Protein AF-A0A9J6EQK6-F1 (afdb_monomer)

pLDDT: mean 78.32, std 16.51, range [35.09, 94.19]

Secondary structure (DSSP, 8-state):
-------------GGGGGEEEETTEEEETTS-HHHHHHHTT----TT------STTSSHHHHHHHHHHHHTTT-SPPP-SHHHHGGGS--HHHH-STT-

Mean predicted aligned error: 10.25 Å

InterPro domains:
  IPR000863 Sulfotransferase domain [PF00685] (47-92)
  IPR027417 P-loop containing nucleoside triphosphate hydrolase [G3DSA:3.40.50.300] (9-99)
  IPR027417 P-loop containing nucleoside triphosphate hydrolase [SSF52540] (19-78)

Structure (mmCIF, N/CA/C/O backbone):
data_AF-A0A9J6EQK6-F1
#
_entry.id   AF-A0A9J6EQK6-F1
#
loop_
_atom_site.group_PDB
_atom_site.id
_atom_site.type_symbol
_atom_site.label_atom_id
_atom_site.label_alt_id
_atom_site.label_comp_id
_atom_site.label_asym_id
_atom_site.label_entity_id
_atom_site.label_seq_id
_atom_site.pdbx_PDB_ins_code
_atom_site.Cartn_x
_atom_site.Cartn_y
_atom_site.Cartn_z
_atom_site.occupancy
_atom_site.B_iso_or_equiv
_atom_site.auth_seq_id
_atom_site.auth_comp_id
_atom_site.auth_asym_id
_atom_site.auth_atom_id
_atom_site.pdbx_PDB_model_num
ATOM 1 N N . MET A 1 1 ? -7.604 -18.854 -40.568 1.00 35.84 1 MET A N 1
ATOM 2 C CA . MET A 1 1 ? -6.621 -18.940 -39.472 1.00 35.84 1 MET A CA 1
ATOM 3 C C . MET A 1 1 ? -5.718 -17.726 -39.582 1.00 35.84 1 MET A C 1
ATOM 5 O O . MET A 1 1 ? -5.014 -17.629 -40.574 1.00 35.84 1 MET A O 1
ATOM 9 N N . ALA A 1 2 ? -5.837 -16.766 -38.665 1.00 35.09 2 ALA A N 1
ATOM 10 C CA . ALA A 1 2 ? -4.974 -15.590 -38.618 1.00 35.09 2 ALA A CA 1
ATOM 11 C C . ALA A 1 2 ? -3.850 -15.862 -37.613 1.00 35.09 2 ALA A C 1
ATOM 13 O O . ALA A 1 2 ? -4.128 -16.210 -36.465 1.00 35.09 2 ALA A O 1
ATOM 14 N N . ASP A 1 3 ? -2.610 -15.744 -38.076 1.00 35.28 3 ASP A N 1
ATOM 15 C CA . ASP A 1 3 ? -1.401 -15.868 -37.272 1.00 35.28 3 ASP A CA 1
ATOM 16 C C . ASP A 1 3 ? -1.364 -14.780 -36.193 1.00 35.28 3 ASP A C 1
ATOM 18 O O . ASP A 1 3 ? -1.293 -13.583 -36.485 1.00 35.28 3 ASP A O 1
ATOM 22 N N . ILE A 1 4 ? -1.399 -15.203 -34.930 1.00 42.91 4 ILE A N 1
ATOM 23 C CA . ILE A 1 4 ? -1.108 -14.344 -33.784 1.00 42.91 4 ILE A CA 1
ATOM 24 C C . ILE A 1 4 ? 0.403 -14.130 -33.796 1.00 42.91 4 ILE A C 1
ATOM 26 O O . ILE A 1 4 ? 1.183 -14.943 -33.301 1.00 42.91 4 ILE A O 1
ATOM 30 N N . LYS A 1 5 ? 0.823 -13.045 -34.445 1.00 39.59 5 LYS A N 1
ATOM 31 C CA . LYS A 1 5 ? 2.196 -12.559 -34.391 1.00 39.59 5 LYS A CA 1
ATOM 32 C C . LYS A 1 5 ? 2.500 -12.224 -32.932 1.00 39.59 5 LYS A C 1
ATOM 34 O O . LYS A 1 5 ? 1.885 -11.319 -32.377 1.00 39.59 5 LYS A O 1
ATOM 39 N N . ALA A 1 6 ? 3.410 -12.995 -32.340 1.00 46.66 6 ALA A N 1
ATOM 40 C CA . ALA A 1 6 ? 3.965 -12.765 -31.015 1.00 46.66 6 ALA A CA 1
ATOM 41 C C . ALA A 1 6 ? 4.271 -11.273 -30.831 1.00 46.66 6 ALA A C 1
ATOM 43 O O . ALA A 1 6 ? 4.991 -10.682 -31.646 1.00 46.66 6 ALA A O 1
ATOM 44 N N . GLU A 1 7 ? 3.673 -10.668 -29.804 1.00 44.34 7 GLU A N 1
ATOM 45 C CA . GLU A 1 7 ? 3.953 -9.287 -29.444 1.00 44.34 7 GLU A CA 1
ATOM 46 C C . GLU A 1 7 ? 5.455 -9.115 -29.213 1.00 44.34 7 GLU A C 1
ATOM 48 O O . GLU A 1 7 ? 6.137 -9.924 -28.583 1.00 44.34 7 GLU A O 1
ATOM 53 N N . SER A 1 8 ? 5.954 -8.064 -29.849 1.00 51.06 8 SER A N 1
ATOM 54 C CA . SER A 1 8 ? 7.342 -7.644 -29.947 1.00 51.06 8 SER A CA 1
ATOM 55 C C . SER A 1 8 ? 8.039 -7.539 -28.593 1.00 51.06 8 SER A C 1
ATOM 57 O O . SER A 1 8 ? 7.445 -7.069 -27.625 1.00 51.06 8 SER A O 1
ATOM 59 N N . SER A 1 9 ? 9.332 -7.889 -28.576 1.00 53.16 9 SER A N 1
ATOM 60 C CA . SER A 1 9 ? 10.255 -7.682 -27.454 1.00 53.16 9 SER A CA 1
ATOM 61 C C . SER A 1 9 ? 10.073 -6.311 -26.787 1.00 53.16 9 SER A C 1
ATOM 63 O O . SER A 1 9 ? 9.907 -5.313 -27.497 1.00 53.16 9 SER A O 1
ATOM 65 N N . PRO A 1 10 ? 10.133 -6.237 -25.444 1.00 59.72 10 PRO A N 1
ATOM 66 C CA . PRO A 1 10 ? 9.866 -4.997 -24.735 1.00 59.72 10 PRO A CA 1
ATOM 67 C C . PRO A 1 10 ? 10.907 -3.919 -25.087 1.00 59.72 10 PRO A C 1
ATOM 69 O O . PRO A 1 10 ? 12.081 -4.233 -25.320 1.00 59.72 10 PRO A O 1
ATOM 72 N N . PRO A 1 11 ? 10.490 -2.641 -25.144 1.00 44.84 11 PRO A N 1
ATOM 73 C CA . PRO A 1 11 ? 11.344 -1.539 -25.563 1.00 44.84 11 PRO A CA 1
ATOM 74 C C . PRO A 1 11 ? 12.531 -1.371 -24.609 1.00 44.84 11 PRO A C 1
ATOM 76 O O . PRO A 1 11 ? 12.365 -1.164 -23.406 1.00 44.84 11 PRO A O 1
ATOM 79 N N . THR A 1 12 ? 13.741 -1.419 -25.167 1.00 51.59 12 THR A N 1
ATOM 80 C CA . THR A 1 12 ? 15.010 -1.206 -24.458 1.00 51.59 12 THR A CA 1
ATOM 81 C C . THR A 1 12 ? 15.203 0.291 -24.186 1.00 51.59 12 THR A C 1
ATOM 83 O O . THR A 1 12 ? 15.944 0.991 -24.866 1.00 51.59 12 THR A O 1
ATOM 86 N N . SER A 1 13 ? 14.446 0.814 -23.226 1.00 51.41 13 SER A N 1
ATOM 87 C CA . SER A 1 13 ? 14.646 2.135 -22.625 1.00 51.41 13 SER A CA 1
ATOM 88 C C . SER A 1 13 ? 15.544 1.969 -21.401 1.00 51.41 13 SER A C 1
ATOM 90 O O . SER A 1 13 ? 15.329 1.038 -20.634 1.00 51.41 13 SER A O 1
ATOM 92 N N . ASP A 1 14 ? 16.495 2.873 -21.151 1.00 58.06 14 ASP A N 1
ATOM 93 C CA . ASP A 1 14 ? 17.360 2.856 -19.950 1.00 58.06 14 ASP A CA 1
ATOM 94 C C . ASP A 1 14 ? 16.577 2.820 -18.614 1.00 58.06 14 ASP A C 1
ATOM 96 O O . ASP A 1 14 ? 17.130 2.478 -17.568 1.00 58.06 14 ASP A O 1
ATOM 100 N N . LYS A 1 15 ? 15.263 3.110 -18.625 1.00 49.75 15 LYS A N 1
ATOM 101 C CA . LYS A 1 15 ? 14.365 2.921 -17.468 1.00 49.75 15 LYS A CA 1
ATOM 102 C C . LYS A 1 15 ? 13.993 1.461 -17.187 1.00 49.75 15 LYS A C 1
ATOM 104 O O . LYS A 1 15 ? 13.580 1.163 -16.070 1.00 49.75 15 LYS A O 1
ATOM 109 N N . ALA A 1 16 ? 14.175 0.562 -18.153 1.00 56.72 16 ALA A N 1
ATOM 110 C CA . ALA A 1 16 ? 14.016 -0.881 -17.981 1.00 56.72 16 ALA A CA 1
ATOM 111 C C . ALA A 1 16 ? 15.038 -1.465 -16.994 1.00 56.72 16 ALA A C 1
ATOM 113 O O . ALA A 1 16 ? 14.865 -2.580 -16.530 1.00 56.72 16 ALA A O 1
ATOM 114 N N . LYS A 1 17 ? 16.080 -0.709 -16.616 1.00 65.81 17 LYS A 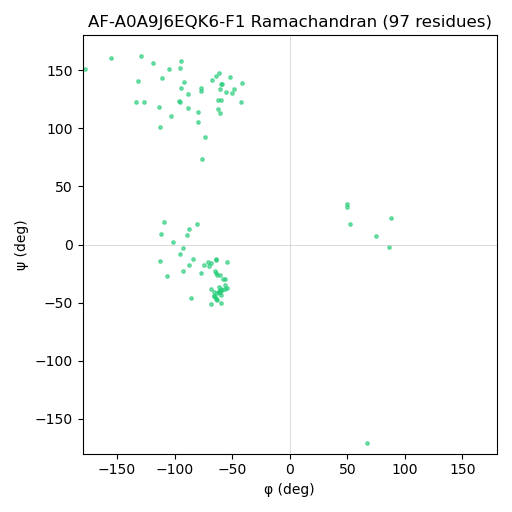N 1
ATOM 115 C CA . LYS A 1 17 ? 17.038 -1.144 -15.595 1.00 65.81 17 LYS A CA 1
ATOM 116 C C . LYS A 1 17 ? 16.414 -1.309 -14.202 1.00 65.81 17 LYS A C 1
ATOM 118 O O . LYS A 1 17 ? 16.957 -2.047 -13.395 1.00 65.81 17 LYS A O 1
ATOM 123 N N . TYR A 1 18 ? 15.316 -0.611 -13.913 1.00 80.75 18 TYR A N 1
ATOM 124 C CA . TYR A 1 18 ? 14.684 -0.605 -12.587 1.00 80.75 18 TYR A CA 1
ATOM 125 C C . TYR A 1 18 ? 13.319 -1.288 -12.569 1.00 80.75 18 TYR A C 1
ATOM 127 O O . TYR A 1 18 ? 12.598 -1.164 -11.579 1.00 80.75 18 TYR A O 1
ATOM 135 N N . LEU A 1 19 ? 12.941 -1.950 -13.664 1.00 89.62 19 LEU A N 1
ATOM 136 C CA . LEU A 1 19 ? 11.676 -2.656 -13.788 1.00 89.62 19 LEU A CA 1
ATOM 137 C C . LEU A 1 19 ? 11.933 -4.055 -14.349 1.00 89.62 19 LEU A C 1
ATOM 139 O O . LEU A 1 19 ? 12.713 -4.202 -15.286 1.00 89.62 19 LEU A O 1
ATOM 143 N N . HIS A 1 20 ? 11.228 -5.057 -13.843 1.00 89.75 20 HIS A N 1
ATOM 144 C CA . HIS A 1 20 ? 11.235 -6.402 -14.410 1.00 89.75 20 HIS A CA 1
ATOM 145 C C . HIS A 1 20 ? 9.806 -6.897 -14.641 1.00 89.75 20 HIS A C 1
ATOM 147 O O . HIS A 1 20 ? 8.835 -6.333 -14.133 1.00 89.75 20 HIS A O 1
ATOM 153 N N . HIS A 1 21 ? 9.675 -7.930 -15.470 1.00 92.62 21 HIS A N 1
ATOM 154 C CA . HIS A 1 21 ? 8.397 -8.587 -15.708 1.00 92.62 21 HIS A CA 1
ATOM 155 C C . HIS A 1 21 ? 8.184 -9.693 -14.679 1.00 92.62 21 HIS A C 1
ATOM 157 O O . HIS A 1 21 ? 9.029 -10.571 -14.537 1.00 92.62 21 HIS A O 1
ATOM 163 N N . PHE A 1 22 ? 7.026 -9.684 -14.033 1.00 91.62 22 PHE A N 1
ATOM 164 C CA . PHE A 1 22 ? 6.589 -10.715 -13.102 1.00 91.62 22 PHE A CA 1
ATOM 165 C C . PHE A 1 22 ? 5.146 -11.092 -13.442 1.00 91.62 22 PHE A C 1
ATOM 167 O O . PHE A 1 22 ? 4.300 -10.210 -13.489 1.00 91.62 22 PHE A O 1
ATOM 174 N N . GLU A 1 23 ? 4.852 -12.365 -13.734 1.00 90.81 23 GLU A N 1
ATOM 175 C CA . GLU A 1 23 ? 3.476 -12.851 -14.011 1.00 90.81 23 GLU A CA 1
ATOM 176 C C . GLU A 1 23 ? 2.696 -11.996 -15.049 1.00 90.81 23 GLU A C 1
ATOM 178 O O . GLU A 1 23 ? 1.483 -11.826 -14.969 1.00 90.81 23 GLU A O 1
ATOM 183 N N . GLY A 1 24 ? 3.394 -11.413 -16.032 1.00 91.25 24 GLY A N 1
ATOM 184 C CA . GLY A 1 24 ? 2.793 -10.559 -17.067 1.00 91.25 24 GLY A CA 1
ATOM 185 C C . GLY A 1 24 ? 2.629 -9.075 -16.704 1.00 91.25 24 GLY A C 1
ATOM 186 O O . GLY A 1 24 ? 2.240 -8.294 -17.571 1.00 91.25 24 GLY A O 1
ATOM 187 N N . ILE A 1 25 ? 2.983 -8.650 -15.486 1.00 90.25 25 ILE A N 1
ATOM 188 C CA . ILE A 1 25 ? 3.005 -7.238 -15.068 1.00 90.25 25 ILE A CA 1
ATOM 189 C C . ILE A 1 25 ? 4.436 -6.688 -14.985 1.00 90.25 25 ILE A C 1
ATOM 191 O O . ILE A 1 25 ? 5.387 -7.424 -14.734 1.00 90.25 25 ILE A O 1
ATOM 195 N N . LEU A 1 26 ? 4.593 -5.381 -15.215 1.00 91.56 26 LEU A N 1
ATOM 196 C CA . LEU A 1 26 ? 5.853 -4.658 -15.008 1.00 91.56 26 LEU A CA 1
ATOM 197 C C . LEU A 1 26 ? 5.910 -4.154 -13.567 1.00 91.56 26 LEU A C 1
ATOM 199 O O . LEU A 1 26 ? 5.092 -3.325 -13.164 1.00 91.56 26 LEU A O 1
ATOM 203 N N . VAL A 1 27 ? 6.889 -4.637 -12.813 1.00 91.62 27 VAL A N 1
ATOM 204 C CA . VAL A 1 27 ? 7.090 -4.304 -11.400 1.00 91.62 27 VAL A CA 1
ATOM 205 C C . VAL A 1 27 ? 8.446 -3.642 -11.196 1.00 91.62 27 VAL A C 1
ATOM 207 O O . VAL A 1 27 ? 9.355 -3.797 -12.007 1.00 91.62 27 VAL A O 1
ATOM 210 N N . GLY A 1 28 ? 8.571 -2.863 -10.121 1.00 89.69 28 GLY A N 1
ATOM 211 C CA . GLY A 1 28 ? 9.846 -2.274 -9.721 1.00 89.69 28 GLY A CA 1
ATOM 212 C C . GLY A 1 28 ? 10.845 -3.328 -9.260 1.00 89.69 28 GLY A C 1
ATOM 213 O O . GLY A 1 28 ? 10.481 -4.242 -8.533 1.00 89.69 28 GLY A O 1
ATOM 214 N N . ASP A 1 29 ? 12.117 -3.146 -9.606 1.00 88.19 29 ASP A N 1
ATOM 215 C CA . ASP A 1 29 ? 13.219 -4.048 -9.232 1.00 88.19 29 ASP A CA 1
ATOM 216 C C . ASP A 1 29 ? 13.477 -4.112 -7.716 1.00 88.19 29 ASP A C 1
ATOM 218 O O . ASP A 1 29 ? 14.148 -4.997 -7.205 1.00 88.19 29 ASP A O 1
ATOM 222 N N . MET A 1 30 ? 12.894 -3.171 -6.975 1.00 87.00 30 MET A N 1
ATOM 223 C CA . MET A 1 30 ? 12.863 -3.168 -5.513 1.00 87.00 30 MET A CA 1
ATOM 224 C C . MET A 1 30 ? 11.956 -4.244 -4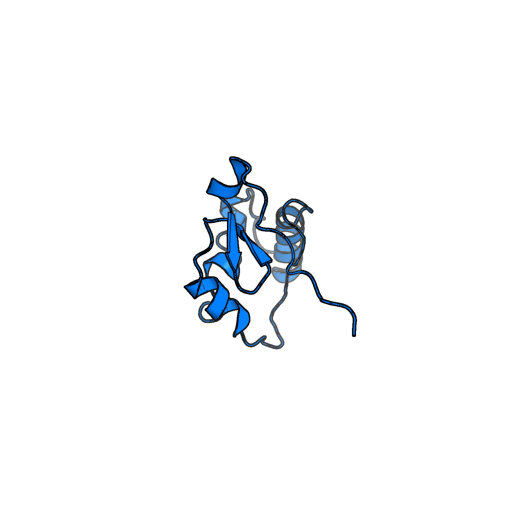.898 1.00 87.00 30 MET A C 1
ATOM 226 O O . MET A 1 30 ? 12.050 -4.469 -3.692 1.00 87.00 30 MET A O 1
ATOM 230 N N . PHE A 1 31 ? 11.065 -4.864 -5.678 1.00 88.88 31 PHE A N 1
ATOM 231 C CA . PHE A 1 31 ? 10.161 -5.905 -5.197 1.00 88.88 31 PHE A CA 1
ATOM 232 C C . PHE A 1 31 ? 10.753 -7.284 -5.466 1.00 88.88 31 PHE A C 1
ATOM 234 O O . PHE A 1 31 ? 11.048 -7.635 -6.605 1.00 88.88 31 PHE A O 1
ATOM 241 N N . GLU A 1 32 ? 10.914 -8.078 -4.412 1.00 90.25 32 GLU A N 1
ATOM 242 C CA . GLU A 1 32 ? 11.400 -9.447 -4.545 1.00 90.25 32 GLU A CA 1
ATOM 243 C C . GLU A 1 32 ? 10.273 -10.349 -5.061 1.00 90.25 32 GLU A C 1
ATOM 245 O O . GLU A 1 32 ? 9.171 -10.361 -4.507 1.00 90.25 32 GLU A O 1
ATOM 250 N N . GLU A 1 33 ? 10.553 -11.168 -6.077 1.00 92.31 33 GLU A N 1
ATOM 251 C CA . GLU A 1 33 ? 9.554 -12.097 -6.618 1.00 92.31 33 GLU A CA 1
ATOM 252 C C . GLU A 1 33 ? 9.001 -13.070 -5.567 1.00 92.31 33 GLU A C 1
ATOM 254 O O . GLU A 1 33 ? 7.856 -13.503 -5.680 1.00 92.31 33 GLU A O 1
ATOM 259 N N . SER A 1 34 ? 9.784 -13.434 -4.546 1.00 92.06 34 SER A N 1
ATOM 260 C CA . SER A 1 34 ? 9.341 -14.325 -3.466 1.00 92.06 34 SER A CA 1
ATOM 261 C C . SER A 1 34 ? 8.207 -13.692 -2.646 1.00 92.06 34 SER A C 1
ATOM 263 O O . SER A 1 34 ? 7.172 -14.331 -2.432 1.00 92.06 34 SER A O 1
ATOM 265 N N . TRP A 1 35 ? 8.353 -12.415 -2.273 1.00 92.06 35 TRP A N 1
ATOM 266 C CA . TRP A 1 35 ? 7.326 -11.635 -1.584 1.00 92.06 35 TRP A CA 1
ATOM 267 C C . TRP A 1 35 ? 6.117 -11.406 -2.477 1.00 92.06 35 TRP A C 1
ATOM 269 O O . TRP A 1 35 ? 4.997 -11.599 -2.014 1.00 92.06 35 TRP A O 1
ATOM 279 N N . LEU A 1 36 ? 6.319 -11.113 -3.765 1.00 92.94 36 LEU A N 1
ATOM 280 C CA . LEU A 1 36 ? 5.217 -11.009 -4.723 1.00 92.94 36 LEU A CA 1
ATOM 281 C C . LEU A 1 36 ? 4.443 -12.332 -4.825 1.00 92.94 36 LEU A C 1
ATOM 283 O O . LEU A 1 36 ? 3.231 -12.352 -4.647 1.00 92.94 36 LEU A O 1
ATOM 287 N N . ARG A 1 37 ? 5.112 -13.475 -5.015 1.00 94.06 37 ARG A N 1
ATOM 288 C CA . ARG A 1 37 ? 4.435 -14.788 -5.057 1.00 94.06 37 ARG A CA 1
ATOM 289 C C . ARG A 1 37 ? 3.694 -15.100 -3.758 1.00 94.06 37 ARG A C 1
ATOM 291 O O . ARG A 1 37 ? 2.613 -15.680 -3.816 1.00 94.06 37 ARG A O 1
ATOM 298 N N . SER A 1 38 ? 4.258 -14.729 -2.608 1.00 93.75 38 SER A N 1
ATOM 299 C CA . SER A 1 38 ? 3.601 -14.868 -1.302 1.00 93.75 38 SER A CA 1
ATOM 300 C C . SER A 1 38 ? 2.368 -13.964 -1.189 1.00 93.75 38 SER A C 1
ATOM 302 O O . SER A 1 38 ? 1.309 -14.430 -0.782 1.00 93.75 38 SER A O 1
ATOM 304 N N . ALA A 1 39 ? 2.465 -12.704 -1.618 1.00 92.75 39 ALA A N 1
ATOM 305 C CA . ALA A 1 39 ? 1.354 -11.757 -1.647 1.00 92.75 39 ALA A CA 1
ATOM 306 C C . ALA A 1 39 ? 0.188 -12.246 -2.514 1.00 92.75 39 ALA A C 1
ATOM 308 O O . ALA A 1 39 ? -0.965 -12.113 -2.125 1.00 92.75 39 ALA A O 1
ATOM 309 N N . PHE A 1 40 ? 0.465 -12.875 -3.658 1.00 91.06 40 PHE A N 1
ATOM 310 C CA . PHE A 1 40 ? -0.578 -13.451 -4.518 1.00 91.06 40 PHE A CA 1
ATOM 311 C C . PHE A 1 40 ? -1.290 -14.663 -3.890 1.00 91.06 40 PHE A C 1
ATOM 313 O O . PHE A 1 40 ? -2.351 -15.059 -4.366 1.00 91.06 40 PHE A O 1
ATOM 320 N N . ARG A 1 41 ? -0.714 -15.265 -2.843 1.00 93.19 41 ARG A N 1
ATOM 321 C CA . ARG A 1 41 ? -1.298 -16.381 -2.076 1.00 93.19 41 ARG A CA 1
ATOM 322 C C . ARG A 1 41 ? -1.907 -15.943 -0.751 1.00 93.19 41 ARG A C 1
ATOM 324 O O . ARG A 1 41 ? -2.325 -16.791 0.028 1.00 93.19 41 ARG A O 1
ATOM 331 N N . TYR A 1 42 ? -1.889 -14.650 -0.470 1.00 92.19 42 TYR A N 1
ATOM 332 C CA . TYR A 1 42 ? -2.433 -14.109 0.756 1.00 92.19 42 TYR A CA 1
ATOM 333 C C . TYR A 1 42 ? -3.933 -14.414 0.863 1.00 92.19 42 TYR A C 1
ATOM 335 O O . TYR A 1 42 ? -4.681 -14.236 -0.099 1.00 92.19 42 TYR A O 1
ATOM 343 N N . GLU A 1 43 ? -4.353 -14.879 2.039 1.00 92.38 43 GLU A N 1
ATOM 344 C CA . GLU A 1 43 ? -5.744 -15.189 2.359 1.00 92.38 43 GLU A CA 1
ATOM 345 C C . GLU A 1 43 ? -6.331 -14.059 3.225 1.00 92.38 43 GLU A C 1
ATOM 347 O O . GLU A 1 43 ? -5.924 -13.913 4.381 1.00 92.38 43 GLU A O 1
ATOM 352 N N . PRO A 1 44 ? -7.266 -13.250 2.689 1.00 90.75 44 PRO A N 1
ATOM 353 C CA . PRO A 1 44 ? -7.905 -12.164 3.429 1.00 90.75 44 PRO A CA 1
ATOM 354 C C . PRO A 1 44 ? -8.646 -12.644 4.679 1.00 90.75 44 PRO A C 1
ATOM 356 O O . PRO A 1 44 ? -9.382 -13.635 4.625 1.00 90.75 44 PRO A O 1
ATOM 359 N N . ARG A 1 45 ? -8.525 -11.901 5.782 1.00 90.75 45 ARG A N 1
ATOM 360 C CA . ARG A 1 45 ? -9.376 -12.044 6.973 1.00 90.75 45 ARG A CA 1
ATOM 361 C C . ARG A 1 45 ? -10.536 -11.050 6.906 1.00 90.75 45 ARG A C 1
ATOM 363 O O . ARG A 1 45 ? -10.451 -10.021 6.244 1.00 90.75 45 ARG A O 1
ATOM 370 N N . GLU A 1 46 ? -11.619 -11.336 7.626 1.00 94.19 46 GLU A N 1
ATOM 371 C CA . GLU A 1 46 ? -12.818 -10.477 7.632 1.00 94.19 46 GLU A CA 1
ATOM 372 C C . GLU A 1 46 ? -12.549 -9.051 8.145 1.00 94.19 46 GLU A C 1
ATOM 374 O O . GLU A 1 46 ? -13.240 -8.118 7.749 1.00 94.19 46 GLU A O 1
ATOM 379 N N . GLU A 1 47 ? -11.527 -8.880 8.984 1.00 90.44 47 GLU A N 1
ATOM 380 C CA . GLU A 1 47 ? -11.163 -7.602 9.610 1.00 90.44 47 GLU A CA 1
ATOM 381 C C . GLU A 1 47 ? -10.115 -6.806 8.810 1.00 90.44 47 GLU A C 1
ATOM 383 O O . GLU A 1 47 ? -9.738 -5.698 9.202 1.00 90.44 47 GLU A O 1
ATOM 388 N N . ASP A 1 48 ? -9.613 -7.355 7.700 1.00 89.56 48 ASP A N 1
ATOM 389 C CA . ASP A 1 48 ? -8.537 -6.723 6.941 1.00 89.56 48 ASP A CA 1
ATOM 390 C C . ASP A 1 48 ? -9.061 -5.558 6.085 1.00 89.56 48 ASP A C 1
ATOM 392 O O . ASP A 1 48 ? -10.066 -5.654 5.375 1.00 89.56 48 ASP A O 1
ATOM 396 N N . VAL A 1 49 ? -8.338 -4.434 6.114 1.00 89.12 49 VAL A N 1
ATOM 397 C CA . VAL A 1 49 ? -8.664 -3.228 5.341 1.00 89.12 49 VAL A CA 1
ATOM 398 C C . VAL A 1 49 ? -7.588 -2.972 4.293 1.00 89.12 49 VAL A C 1
ATOM 400 O O . VAL A 1 49 ? -6.436 -2.686 4.617 1.00 89.12 49 VAL A O 1
ATOM 403 N N . TYR A 1 50 ? -7.982 -3.003 3.019 1.00 89.94 50 TYR A N 1
ATOM 404 C CA . TYR A 1 50 ? -7.068 -2.791 1.897 1.00 89.94 50 TYR A CA 1
ATOM 405 C C . TYR A 1 50 ? -7.047 -1.346 1.416 1.00 89.94 50 TYR A C 1
ATOM 407 O O . TYR A 1 50 ? -8.083 -0.730 1.156 1.00 89.94 50 TYR A O 1
ATOM 415 N N . VAL A 1 51 ? -5.837 -0.836 1.193 1.00 89.62 51 VAL A N 1
ATOM 416 C CA . VAL A 1 51 ? -5.599 0.461 0.558 1.00 89.62 51 VAL A CA 1
ATOM 417 C C . VAL A 1 51 ? -4.942 0.234 -0.790 1.00 89.62 51 VAL A C 1
ATOM 419 O O . VAL A 1 51 ? -3.739 0.005 -0.874 1.00 89.62 51 VAL A O 1
ATOM 422 N N . MET A 1 52 ? -5.734 0.321 -1.856 1.00 91.00 52 MET A N 1
ATOM 423 C CA . MET A 1 52 ? -5.261 0.094 -3.221 1.00 91.00 52 MET A CA 1
ATOM 424 C C . MET A 1 52 ? -5.259 1.385 -4.036 1.00 91.00 52 MET A C 1
ATOM 426 O O . MET A 1 52 ? -6.145 2.231 -3.917 1.00 91.00 52 MET A O 1
ATOM 430 N N . GLY A 1 53 ? -4.260 1.527 -4.899 1.00 89.12 53 GLY A N 1
ATOM 431 C CA . GLY A 1 53 ? -4.156 2.636 -5.836 1.00 89.12 53 GLY A CA 1
ATOM 432 C C . GLY A 1 53 ? -2.926 2.484 -6.716 1.00 89.12 53 GLY A C 1
ATOM 433 O O . GLY A 1 53 ? -1.923 1.906 -6.300 1.00 89.12 53 GLY A O 1
ATOM 434 N N . PHE A 1 54 ? -2.995 3.010 -7.937 1.00 90.19 54 PHE A N 1
ATOM 435 C CA . PHE A 1 54 ? -1.816 3.066 -8.795 1.00 90.19 54 PHE A CA 1
ATOM 436 C C . PHE A 1 54 ? -0.727 3.924 -8.120 1.00 90.19 54 PHE A C 1
ATOM 438 O O . PHE A 1 54 ? -1.055 4.881 -7.406 1.00 90.19 54 PHE A O 1
ATOM 445 N N . PRO A 1 55 ? 0.574 3.631 -8.307 1.00 86.75 55 PRO A N 1
ATOM 446 C CA . PRO A 1 55 ? 1.625 4.425 -7.690 1.00 86.75 55 PRO A CA 1
ATOM 447 C C . PRO A 1 55 ? 1.415 5.929 -7.902 1.00 86.75 55 PRO A C 1
ATOM 449 O O . PRO A 1 55 ? 1.143 6.393 -9.007 1.00 86.75 55 PRO A O 1
ATOM 452 N N . LYS A 1 56 ? 1.579 6.696 -6.817 1.00 88.00 56 LYS A N 1
ATOM 453 C CA . LYS A 1 56 ? 1.435 8.165 -6.761 1.00 88.00 56 LYS A CA 1
ATOM 454 C C . LYS A 1 56 ? 0.000 8.717 -6.798 1.00 88.00 56 LYS A C 1
ATOM 456 O O . LYS A 1 56 ? -0.138 9.936 -6.754 1.00 88.00 56 LYS A O 1
ATOM 461 N N . THR A 1 57 ? -1.051 7.897 -6.726 1.00 92.62 57 THR A N 1
ATOM 462 C CA . THR A 1 57 ? -2.448 8.380 -6.589 1.00 92.62 57 THR A CA 1
ATOM 463 C C . THR A 1 57 ? -2.847 8.771 -5.156 1.00 92.62 57 THR A C 1
ATOM 465 O O . THR A 1 57 ? -4.028 8.858 -4.841 1.00 92.62 57 THR A O 1
ATOM 468 N N . GLY A 1 58 ? -1.877 9.003 -4.264 1.00 88.31 58 GLY A N 1
ATOM 469 C CA . GLY A 1 58 ? -2.145 9.476 -2.901 1.00 88.31 58 GLY A CA 1
ATOM 470 C C . GLY A 1 58 ? -2.414 8.389 -1.853 1.00 88.31 58 GLY A C 1
ATOM 471 O O . GLY A 1 58 ? -2.989 8.695 -0.812 1.00 88.31 58 GLY A O 1
ATOM 472 N N . THR A 1 59 ? -1.957 7.148 -2.057 1.00 88.44 59 THR A N 1
ATOM 473 C CA . THR A 1 59 ? -2.100 6.047 -1.076 1.00 88.44 59 THR A CA 1
ATOM 474 C C . THR A 1 59 ? -1.516 6.370 0.304 1.00 88.44 59 THR A C 1
ATOM 476 O O . THR A 1 59 ? -2.041 5.917 1.317 1.00 88.44 59 THR A O 1
ATOM 479 N N . THR A 1 60 ? -0.477 7.207 0.374 1.00 87.38 60 THR A N 1
ATOM 480 C CA . THR A 1 60 ? 0.064 7.730 1.639 1.00 87.38 60 THR A CA 1
ATOM 481 C C . THR A 1 60 ? -0.951 8.598 2.382 1.00 87.38 60 THR A C 1
ATOM 483 O O . THR A 1 60 ? -1.161 8.408 3.573 1.00 87.38 60 THR A O 1
ATOM 486 N N . TRP A 1 61 ? -1.602 9.538 1.689 1.00 87.81 61 TRP A N 1
ATOM 487 C CA . TRP A 1 61 ? -2.620 10.397 2.299 1.00 87.81 61 TRP A CA 1
ATOM 488 C C . TRP A 1 61 ? -3.818 9.572 2.780 1.00 87.81 61 TRP A C 1
ATOM 490 O O . TRP A 1 61 ? -4.288 9.771 3.899 1.00 87.81 61 TRP A O 1
ATOM 500 N N . LEU A 1 62 ? -4.245 8.589 1.982 1.00 89.88 62 LEU A N 1
ATOM 501 C CA . LEU A 1 62 ? -5.333 7.684 2.348 1.00 89.88 62 LEU A CA 1
ATOM 502 C C . LEU A 1 62 ? -5.006 6.858 3.604 1.00 89.88 62 LEU A C 1
ATOM 504 O O . LEU A 1 62 ? -5.853 6.736 4.485 1.00 89.88 62 LEU A O 1
ATOM 508 N N . HIS A 1 63 ? -3.765 6.382 3.747 1.00 87.00 63 HIS A N 1
ATOM 509 C CA . HIS A 1 63 ? -3.320 5.705 4.967 1.00 87.00 63 HIS A CA 1
ATOM 510 C C . HIS A 1 63 ? -3.427 6.577 6.219 1.00 87.00 63 HIS A C 1
ATOM 512 O O . HIS A 1 63 ? -3.910 6.102 7.245 1.00 87.00 63 HIS A O 1
ATOM 518 N N . PHE A 1 64 ? -3.036 7.855 6.149 1.00 86.25 64 PHE A N 1
ATOM 519 C CA . PHE A 1 64 ? -3.197 8.764 7.291 1.00 86.25 64 PHE A CA 1
ATOM 520 C C . PHE A 1 64 ? -4.659 8.929 7.696 1.00 86.25 64 PHE A C 1
ATOM 522 O O . PHE A 1 64 ? -4.964 8.960 8.886 1.00 86.25 64 PHE A O 1
ATOM 529 N N . VAL A 1 65 ? -5.566 9.035 6.724 1.00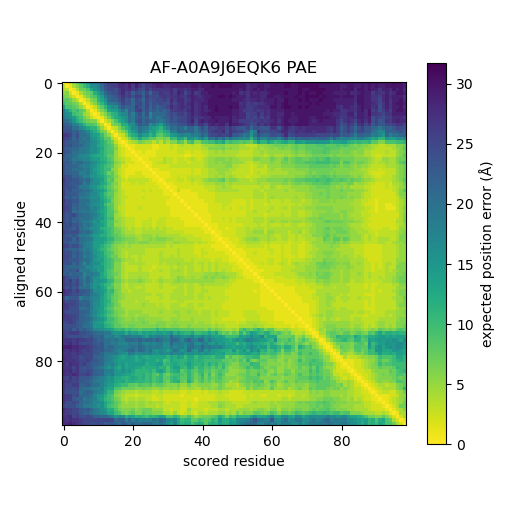 87.62 65 VAL A N 1
ATOM 530 C CA . VAL A 1 65 ? -7.003 9.141 7.003 1.00 87.62 65 VAL A CA 1
ATOM 531 C C . VAL A 1 65 ? -7.510 7.864 7.677 1.00 87.62 65 VAL A C 1
ATOM 533 O O . VAL A 1 65 ? -8.177 7.947 8.708 1.00 87.62 65 VAL A O 1
ATOM 536 N N . LEU A 1 66 ? -7.147 6.692 7.153 1.00 88.62 66 LEU A N 1
ATOM 537 C CA . LEU A 1 66 ? -7.600 5.404 7.682 1.00 88.62 66 LEU A CA 1
ATOM 538 C C . LEU A 1 66 ? -7.077 5.114 9.086 1.00 88.62 66 LEU A C 1
ATOM 540 O O . LEU A 1 66 ? -7.871 4.740 9.943 1.00 88.62 66 LEU A O 1
ATOM 544 N N . GLN A 1 67 ? -5.794 5.369 9.363 1.00 84.56 67 GLN A N 1
ATOM 545 C CA . GLN A 1 67 ? -5.239 5.209 10.714 1.00 84.56 67 GLN A CA 1
ATOM 546 C C . GLN A 1 67 ? -6.021 6.037 11.743 1.00 84.56 67 GLN A C 1
ATOM 548 O O . GLN A 1 67 ? -6.292 5.570 12.846 1.00 84.56 67 GLN A O 1
ATOM 553 N N . ARG A 1 68 ? -6.467 7.249 11.379 1.00 84.50 68 ARG A N 1
ATOM 554 C CA . ARG A 1 68 ? -7.293 8.066 12.280 1.00 84.50 68 ARG A CA 1
ATOM 555 C C . ARG A 1 68 ? -8.681 7.489 12.512 1.00 84.50 68 ARG A C 1
ATOM 557 O O . ARG A 1 68 ? -9.185 7.621 13.624 1.00 84.50 68 ARG A O 1
ATOM 564 N N . ILE A 1 69 ? -9.299 6.912 11.485 1.00 89.25 69 ILE A N 1
ATOM 565 C CA . ILE A 1 69 ? -10.631 6.309 11.597 1.00 89.25 69 ILE A CA 1
ATOM 566 C C . ILE A 1 69 ? -10.555 5.056 12.472 1.00 89.25 69 ILE A C 1
ATOM 568 O O . ILE A 1 69 ? -11.283 4.968 13.455 1.00 89.25 69 ILE A O 1
ATOM 572 N N . VAL A 1 70 ? -9.631 4.140 12.168 1.00 86.25 70 VAL A N 1
ATOM 573 C CA . VAL A 1 70 ? -9.465 2.868 12.894 1.00 86.25 70 VAL A CA 1
ATOM 574 C C . VAL A 1 70 ? -9.103 3.107 14.360 1.00 86.25 70 VAL A C 1
ATOM 576 O O . VAL A 1 70 ? -9.691 2.494 15.249 1.00 86.25 70 VAL A O 1
ATOM 579 N N . ASN A 1 71 ? -8.225 4.075 14.639 1.00 83.69 71 ASN A N 1
ATOM 580 C CA . ASN A 1 71 ? -7.792 4.362 16.009 1.00 83.69 71 ASN A CA 1
ATOM 581 C C . ASN A 1 71 ? -8.719 5.357 16.728 1.00 83.69 71 ASN A C 1
ATOM 583 O O . ASN A 1 71 ? -8.338 5.904 17.764 1.00 83.69 71 ASN A O 1
ATOM 587 N N . ASN A 1 72 ? -9.918 5.643 16.198 1.00 84.12 72 ASN A N 1
ATOM 588 C CA . ASN A 1 72 ? -10.890 6.586 16.773 1.00 84.12 72 ASN A CA 1
ATOM 589 C C . ASN A 1 72 ? -10.286 7.956 17.141 1.00 84.12 72 ASN A C 1
ATOM 591 O O . ASN A 1 72 ? -10.637 8.558 18.155 1.00 84.12 72 ASN A O 1
ATOM 595 N N . ALA A 1 73 ? -9.323 8.431 16.346 1.00 78.06 73 ALA A N 1
ATOM 596 C CA . ALA A 1 73 ? -8.533 9.637 16.600 1.00 78.06 73 ALA A CA 1
ATOM 597 C C . ALA A 1 73 ? -7.848 9.704 17.988 1.00 78.06 73 ALA A C 1
ATOM 599 O O . ALA A 1 73 ? -7.444 10.792 18.400 1.00 78.06 73 ALA A O 1
ATOM 600 N N . SER A 1 74 ? -7.711 8.572 18.689 1.00 70.56 74 SER A N 1
ATOM 601 C CA . SER A 1 74 ? -7.155 8.491 20.047 1.00 70.56 74 SER A CA 1
ATOM 602 C C . SER A 1 74 ? -5.629 8.590 20.085 1.00 70.56 74 SER A C 1
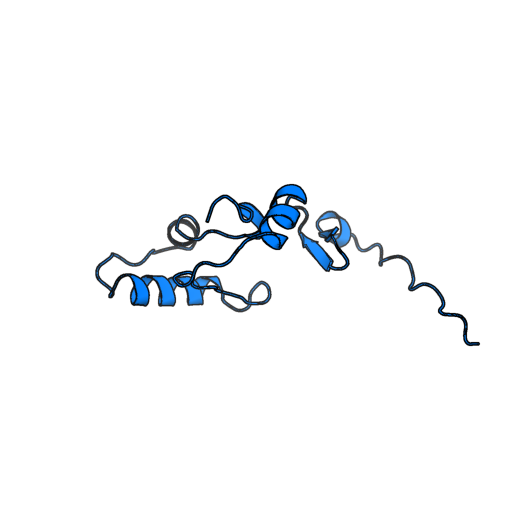ATOM 604 O O . SER A 1 74 ? -5.056 9.032 21.079 1.00 70.56 74 SER A O 1
ATOM 606 N N . GLU A 1 75 ? -4.970 8.235 18.985 1.00 70.25 75 GLU A N 1
ATOM 607 C CA . GLU A 1 75 ? -3.519 8.271 18.855 1.00 70.25 75 GLU A CA 1
ATOM 608 C C . GLU A 1 75 ? -3.030 9.563 18.197 1.00 70.25 75 GLU A C 1
ATOM 610 O O . GLU A 1 75 ? -3.709 10.180 17.365 1.00 70.25 75 GLU A O 1
ATOM 615 N N . THR A 1 76 ? -1.803 9.965 18.540 1.00 68.19 76 THR A N 1
ATOM 616 C CA . THR A 1 76 ? -1.111 11.034 17.818 1.00 68.19 76 THR A CA 1
ATOM 617 C C . THR A 1 76 ? -0.950 10.625 16.358 1.00 68.19 76 THR A C 1
ATOM 619 O O . THR A 1 76 ? -0.372 9.568 16.096 1.00 68.19 76 THR A O 1
ATOM 622 N N . PRO A 1 77 ? -1.423 11.442 15.399 1.00 64.81 77 PRO A N 1
ATOM 623 C CA . PRO A 1 77 ? -1.311 11.098 13.994 1.00 64.81 77 PRO A CA 1
ATOM 624 C C . PRO A 1 77 ? 0.160 10.918 13.643 1.00 64.81 77 PRO A C 1
ATOM 626 O O . PRO A 1 77 ? 1.004 11.723 14.055 1.00 64.81 77 PRO A O 1
ATOM 629 N N . ALA A 1 78 ? 0.462 9.888 12.853 1.00 68.50 78 ALA A N 1
ATOM 630 C CA . ALA A 1 78 ? 1.758 9.801 12.213 1.00 68.50 78 ALA A CA 1
ATOM 631 C C . ALA A 1 78 ? 2.035 11.155 11.522 1.00 68.50 78 ALA A C 1
ATOM 633 O O . ALA A 1 78 ? 1.171 11.736 10.862 1.00 68.50 78 ALA A O 1
ATOM 634 N N . GLN A 1 79 ? 3.217 11.720 11.754 1.00 71.12 79 GLN A N 1
ATOM 635 C CA . GLN A 1 79 ? 3.545 13.074 11.284 1.00 71.12 79 GLN A CA 1
ATOM 636 C C . GLN A 1 79 ? 4.282 13.057 9.943 1.00 71.12 79 GLN A C 1
ATOM 638 O O . GLN A 1 79 ? 4.527 14.098 9.339 1.00 71.12 79 GLN A O 1
ATOM 643 N N . SER A 1 80 ? 4.664 11.868 9.478 1.00 74.12 80 SER A N 1
ATOM 644 C CA . SER A 1 80 ? 5.452 11.678 8.269 1.00 74.12 80 SER A CA 1
ATOM 645 C C . SER A 1 80 ? 5.221 10.291 7.680 1.00 74.12 80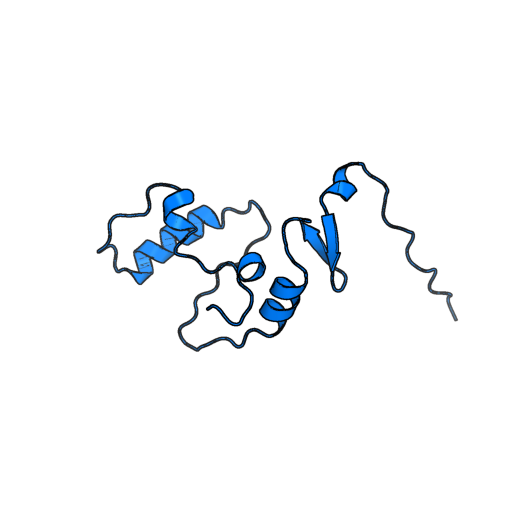 SER A C 1
ATOM 647 O O . SER A 1 80 ? 4.792 9.371 8.382 1.00 74.12 80 SER A O 1
ATOM 649 N N . ALA A 1 81 ? 5.543 10.119 6.395 1.00 67.31 81 ALA A N 1
ATOM 650 C CA . ALA A 1 81 ? 5.529 8.804 5.759 1.00 67.31 81 ALA A CA 1
ATOM 651 C C . ALA A 1 81 ? 6.406 7.802 6.530 1.00 67.31 81 ALA A C 1
ATOM 653 O O . ALA A 1 81 ? 5.999 6.666 6.718 1.00 67.31 81 ALA A O 1
ATOM 654 N N . ALA A 1 82 ? 7.548 8.234 7.075 1.00 70.25 82 ALA A N 1
ATOM 655 C CA . ALA A 1 82 ? 8.433 7.375 7.862 1.00 70.25 82 ALA A CA 1
ATOM 656 C C . ALA A 1 82 ? 7.785 6.835 9.150 1.00 70.25 82 ALA A C 1
ATOM 658 O O . ALA A 1 82 ? 8.171 5.776 9.622 1.00 70.25 82 ALA A O 1
ATOM 659 N N . THR A 1 83 ? 6.799 7.541 9.707 1.00 70.19 83 THR A N 1
ATOM 660 C CA . THR A 1 83 ? 6.040 7.100 10.891 1.00 70.19 83 THR A CA 1
ATOM 661 C C . THR A 1 83 ? 4.768 6.336 10.509 1.00 70.19 83 THR A C 1
ATOM 663 O O . THR A 1 83 ? 4.254 5.565 11.305 1.00 70.19 83 THR A O 1
ATOM 666 N N . CYS A 1 84 ? 4.253 6.545 9.294 1.00 70.56 84 CYS A N 1
ATOM 667 C CA . CYS A 1 84 ? 3.038 5.904 8.791 1.00 70.56 84 CYS A CA 1
ATOM 668 C C . CYS A 1 84 ? 3.323 4.529 8.172 1.00 70.56 84 CYS A C 1
ATOM 670 O O . CYS A 1 84 ? 2.621 3.572 8.481 1.00 70.56 84 CYS A O 1
ATOM 672 N N . LEU A 1 85 ? 4.364 4.432 7.338 1.00 70.19 85 LEU A N 1
ATOM 673 C CA . LEU A 1 85 ? 4.721 3.234 6.573 1.00 70.19 85 LEU A CA 1
ATOM 674 C C . LEU A 1 85 ? 5.067 2.009 7.441 1.00 70.19 85 LEU A C 1
ATOM 676 O O . LEU A 1 85 ? 4.674 0.920 7.042 1.00 70.19 85 LEU A O 1
ATOM 680 N N . PRO A 1 86 ? 5.732 2.125 8.611 1.00 73.06 86 PRO A N 1
ATOM 681 C CA . PRO A 1 86 ? 5.996 0.962 9.466 1.00 73.06 86 PRO A CA 1
ATOM 682 C C . PRO A 1 86 ? 4.735 0.312 10.046 1.00 73.06 86 PRO A C 1
ATOM 684 O O . PRO A 1 86 ? 4.769 -0.860 10.399 1.00 73.06 86 PRO A O 1
ATOM 687 N N . ASN A 1 87 ? 3.630 1.059 10.134 1.00 71.88 87 ASN A N 1
ATOM 688 C CA . ASN A 1 87 ? 2.351 0.569 10.653 1.00 71.88 87 ASN A CA 1
ATOM 689 C C . ASN A 1 87 ? 1.468 -0.038 9.549 1.00 71.88 87 ASN A C 1
ATOM 691 O O . ASN A 1 87 ? 0.290 -0.296 9.776 1.00 71.88 87 ASN A O 1
ATOM 695 N N . VAL A 1 88 ? 2.006 -0.195 8.338 1.00 78.62 88 VAL A N 1
ATOM 696 C CA . VAL A 1 88 ? 1.284 -0.661 7.156 1.00 78.62 88 VAL A CA 1
ATOM 697 C C . VAL A 1 88 ? 2.039 -1.834 6.562 1.00 78.62 88 VAL A C 1
ATOM 699 O O . VAL A 1 88 ? 3.198 -1.706 6.167 1.00 78.62 88 VAL A O 1
ATOM 702 N N . ALA A 1 89 ? 1.364 -2.972 6.442 1.00 83.00 89 ALA A N 1
ATOM 703 C CA . ALA A 1 89 ? 1.902 -4.098 5.705 1.00 83.00 89 ALA A CA 1
ATOM 704 C C . ALA A 1 89 ? 1.703 -3.871 4.199 1.00 83.00 89 ALA A C 1
ATOM 706 O O . ALA A 1 89 ? 0.599 -3.987 3.672 1.00 83.00 89 ALA A O 1
ATOM 707 N N . PHE A 1 90 ? 2.783 -3.531 3.498 1.00 87.56 90 PHE A N 1
ATOM 708 C CA . PHE A 1 90 ? 2.803 -3.560 2.038 1.00 87.56 90 PHE A CA 1
ATOM 709 C C . PHE A 1 90 ? 3.008 -4.999 1.588 1.00 87.56 90 PHE A C 1
ATOM 711 O O . PHE A 1 90 ? 4.079 -5.564 1.819 1.00 87.56 90 PHE A O 1
ATOM 718 N N . LEU A 1 91 ? 2.008 -5.584 0.934 1.00 89.88 91 LEU A N 1
ATOM 719 C CA . LEU A 1 91 ? 2.073 -6.963 0.449 1.00 89.88 91 LEU A CA 1
ATOM 720 C C . LEU A 1 91 ? 3.277 -7.178 -0.483 1.00 89.88 91 LEU A C 1
ATOM 722 O O . LEU A 1 91 ? 3.939 -8.208 -0.414 1.00 89.88 91 LEU A O 1
ATOM 726 N N . GLU A 1 92 ? 3.643 -6.173 -1.277 1.00 88.69 92 GLU A N 1
ATOM 727 C CA . GLU A 1 92 ? 4.778 -6.229 -2.201 1.00 88.69 92 GLU A CA 1
ATOM 728 C C . GLU A 1 92 ? 6.149 -6.240 -1.496 1.00 88.69 92 GLU A C 1
ATOM 730 O O . GLU A 1 92 ? 7.141 -6.641 -2.102 1.00 88.69 92 GLU A O 1
ATOM 735 N N . PHE A 1 93 ? 6.218 -5.821 -0.224 1.00 85.44 93 PHE A N 1
ATOM 736 C CA . PHE A 1 93 ? 7.441 -5.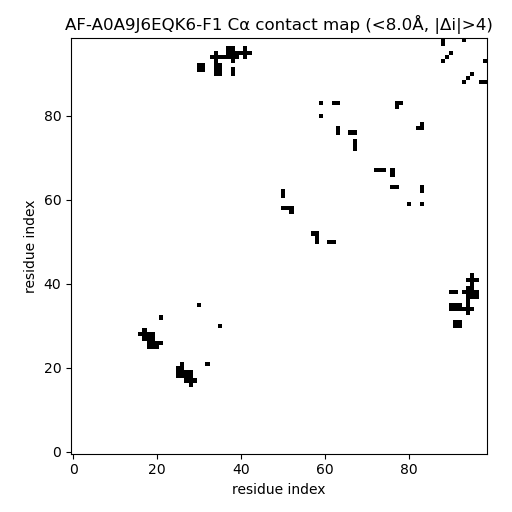840 0.595 1.00 85.44 93 PHE A CA 1
ATOM 737 C C . PHE A 1 93 ? 7.444 -6.925 1.680 1.00 85.44 93 PHE A C 1
ATOM 739 O O . PHE A 1 93 ? 8.516 -7.343 2.114 1.00 85.44 93 PHE A O 1
ATOM 746 N N . ALA A 1 94 ? 6.270 -7.342 2.157 1.00 84.62 94 ALA A N 1
ATOM 747 C CA . ALA A 1 94 ? 6.121 -8.235 3.307 1.00 84.62 94 ALA A CA 1
ATOM 748 C C . ALA A 1 94 ? 5.555 -9.621 2.951 1.00 84.62 94 ALA A C 1
ATOM 750 O O . ALA A 1 94 ? 5.638 -10.533 3.775 1.00 84.62 94 ALA A O 1
ATOM 751 N N . GLY A 1 95 ? 5.003 -9.790 1.745 1.00 88.12 95 GLY A N 1
ATOM 752 C CA . GLY A 1 95 ? 4.262 -10.983 1.337 1.00 88.12 95 GLY A CA 1
ATOM 753 C C . GLY A 1 95 ? 2.941 -11.166 2.081 1.00 88.12 95 GLY A C 1
ATOM 754 O O . GLY A 1 95 ? 2.492 -10.289 2.814 1.00 88.12 95 GLY A O 1
ATOM 755 N N . GLY A 1 96 ? 2.323 -12.330 1.884 1.00 84.81 96 GLY A N 1
ATOM 756 C CA . GLY A 1 96 ? 1.041 -12.694 2.492 1.00 84.81 96 GLY A CA 1
ATOM 757 C C . GLY A 1 96 ? 1.146 -13.331 3.879 1.00 84.81 96 GLY A C 1
ATOM 758 O O . GLY A 1 96 ? 0.167 -13.378 4.608 1.00 84.81 96 GLY A O 1
ATOM 759 N N . GLU A 1 97 ? 2.320 -13.825 4.273 1.00 67.12 97 GLU A N 1
ATOM 760 C CA . GLU A 1 97 ? 2.484 -14.550 5.547 1.00 67.12 97 GLU A CA 1
ATOM 761 C C . GLU A 1 97 ? 2.711 -13.631 6.761 1.00 67.12 97 GLU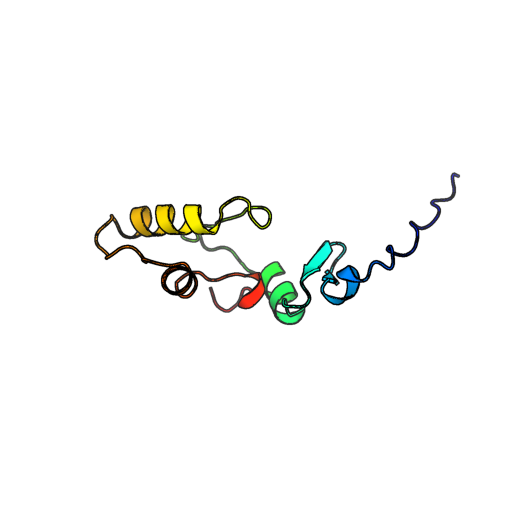 A C 1
ATOM 763 O O . GLU A 1 97 ? 2.647 -14.093 7.899 1.00 67.12 97 GLU A O 1
ATOM 768 N N . LYS A 1 98 ? 2.999 -12.340 6.540 1.00 53.19 98 LYS A N 1
ATOM 769 C CA . LYS A 1 98 ? 3.362 -11.369 7.592 1.00 53.19 98 LYS A CA 1
ATOM 770 C C . LYS A 1 98 ? 2.287 -10.308 7.874 1.00 53.19 98 LYS A C 1
ATOM 772 O O . LYS A 1 98 ? 2.622 -9.268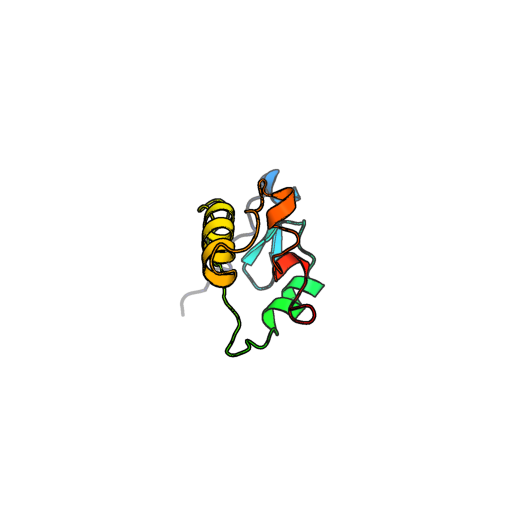 8.442 1.00 53.19 98 LYS A O 1
ATOM 777 N N . VAL A 1 99 ? 1.032 -10.565 7.490 1.00 53.62 99 VAL A N 1
ATOM 778 C CA . VAL A 1 99 ? -0.128 -9.683 7.744 1.00 53.62 99 VAL A CA 1
ATOM 779 C C . VAL A 1 99 ? -1.067 -10.280 8.796 1.00 53.62 99 VAL A C 1
ATOM 781 O O . VAL A 1 99 ? -1.357 -11.503 8.775 1.00 53.62 99 VAL A O 1
#

Organism: Rhipicephalus microplus (NCBI:txid6941)

Nearest PDB structures (foldseek):
  6hee-assembly1_A  TM=2.553E-01  e=7.091E+00  Streptococcus pneumoniae D39

Foldseek 3Di:
DDDPDPPDDDDPDPVCVQWDDDPNDIDGPPFDNVLVVLQVVADDDPPDDDQDDDPPPCSLVVQQVVVCVVVVVPDDGQPDSVSRVVVDDDSRHHGRVRD

Solvent-accessible surface area (backbone atoms only — not comparable to full-atom values): 6562 Å² total; per-residue (Å²): 137,82,84,82,73,75,82,72,81,80,79,92,45,86,69,51,79,51,40,44,80,53,100,89,41,83,41,54,64,88,46,50,67,68,26,40,58,35,31,77,65,44,78,88,56,96,85,65,83,86,90,84,69,64,92,88,74,46,64,69,61,52,47,56,54,48,55,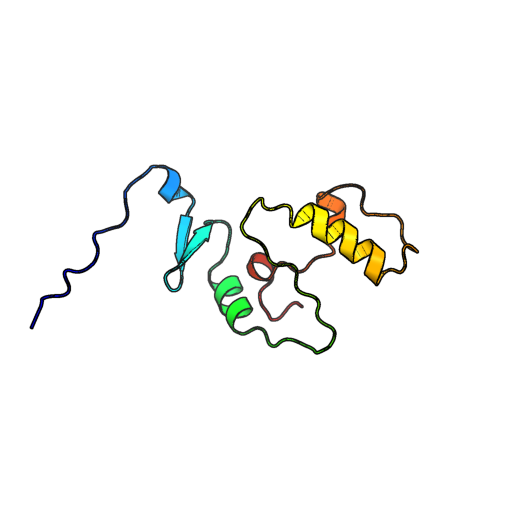36,60,77,49,69,61,72,61,84,72,63,88,43,67,83,60,43,52,81,79,48,84,48,39,55,79,53,16,32,86,72,112

Sequence (99 aa):
MADIKAESSPPTSDKAKYLHHFEGILVGDMFEESWLRSAFRYEPREEDVYVMGFPKTGTTWLHFVLQRIVNNASETPAQSAATCLPNVAFLEFAGGEKV

Radius of gyration: 18.04 Å; Cα contacts (8 Å, |Δi|>4): 75; chains: 1; bounding box: 30×32×60 Å